Protein AF-A0A562LF85-F1 (afdb_monomer_lite)

Secondary structure (DSSP, 8-state):
--TTHHHHHHHHHHHHHHHHHHHHHHHHHHHHHH--HHHHHHHTT--THHHHHHHHHHHHHHHHHHTHHHHHHHHHT--TTHHHHHHHHHHHHHHHHTHHHHH-GGGGGGHHHHHHHHHHHHSHHHHHHHHHHHHHT-GGGS--------

Sequence (150 aa):
MKLHTFPVSILLAALIGAAHTYLLILAWVYIGLFTPLPGWLISHGLRGASFYGVLYPADLLTNTLLCVPAAYLLCRLRPARLWTYLAVALLPGFLWQYRLVLAQPALVLEWQALLPGALMALLPLPLTSLIMRRVVAGPANRPIQPELAG

Radius of gyration: 19.88 Å; chains: 1; bounding box: 59×47×60 Å

Foldseek 3Di:
DPVVLVVVLLVVLLVLLVVLLVVVVVVCVVCVVPPCLLVVCVVVVDDDPRSCVVVLVVLLVVLLVSLQVSLLVLLVSVDPDSVVSLCSSQVVSLCVVCVVCVVDVVCCVVVVVVVSVSCSSRPSNVVSNVVSNDVVVPPPPPPPPPDDDD

Structure (mmCIF, N/CA/C/O backbone):
data_AF-A0A562LF85-F1
#
_entry.id   AF-A0A562LF85-F1
#
loop_
_atom_site.group_PDB
_atom_site.id
_atom_site.type_symbol
_atom_site.label_atom_id
_atom_site.label_alt_id
_atom_site.label_comp_id
_atom_site.label_asym_id
_atom_site.label_entity_id
_atom_site.label_seq_id
_atom_site.pdbx_PDB_ins_code
_atom_site.Cartn_x
_atom_site.Cartn_y
_atom_site.Cartn_z
_atom_site.occupancy
_atom_site.B_iso_or_equiv
_atom_site.auth_seq_id
_atom_site.auth_comp_id
_atom_site.auth_asym_id
_atom_site.auth_atom_id
_atom_site.pdbx_PDB_model_num
ATOM 1 N N . MET A 1 1 ? -16.300 3.919 33.128 1.00 40.94 1 MET A N 1
ATOM 2 C CA . MET A 1 1 ? -15.110 3.061 32.920 1.00 40.94 1 MET A CA 1
ATOM 3 C C . MET A 1 1 ? -15.397 2.089 31.774 1.00 40.94 1 MET A C 1
ATOM 5 O O . MET A 1 1 ? -16.306 1.287 31.901 1.00 40.94 1 MET A O 1
ATOM 9 N N . LYS A 1 2 ? -14.704 2.212 30.629 1.00 44.41 2 LYS A N 1
ATOM 10 C CA . LYS A 1 2 ? -14.871 1.370 29.415 1.00 44.41 2 LYS A CA 1
ATOM 11 C C . LYS A 1 2 ? -13.531 0.736 28.994 1.00 44.41 2 LYS A C 1
ATOM 13 O O . LYS A 1 2 ? -13.162 0.755 27.824 1.00 44.41 2 LYS A O 1
ATOM 18 N N . LEU A 1 3 ? -12.774 0.220 29.963 1.00 50.19 3 LEU A N 1
ATOM 19 C CA . LEU A 1 3 ? -11.440 -0.354 29.730 1.00 50.19 3 LEU A CA 1
ATOM 20 C C . LEU A 1 3 ? -11.489 -1.688 28.963 1.00 50.19 3 LEU A C 1
ATOM 22 O O . LEU A 1 3 ? -10.571 -1.970 28.206 1.00 50.19 3 LEU A O 1
ATOM 26 N N . HIS A 1 4 ? -12.585 -2.453 29.051 1.00 52.56 4 HIS A N 1
ATOM 27 C CA . HIS A 1 4 ? -12.721 -3.739 28.345 1.00 52.56 4 HIS A CA 1
ATOM 28 C C . HIS A 1 4 ? -12.957 -3.617 26.833 1.00 52.56 4 HIS A C 1
ATOM 30 O O . HIS A 1 4 ? -12.630 -4.530 26.084 1.00 52.56 4 HIS A O 1
ATOM 36 N N . THR A 1 5 ? -13.477 -2.487 26.352 1.00 62.00 5 THR A N 1
ATOM 37 C CA . THR A 1 5 ? -13.730 -2.276 24.913 1.00 62.00 5 THR A CA 1
ATOM 38 C C . THR A 1 5 ? -12.461 -1.964 24.122 1.00 62.00 5 THR A C 1
ATOM 40 O O . THR A 1 5 ? -12.397 -2.256 22.934 1.00 62.00 5 THR A O 1
ATOM 43 N N . PHE A 1 6 ? -11.457 -1.379 24.777 1.00 67.50 6 PHE A N 1
ATOM 44 C CA . PHE A 1 6 ? -10.211 -0.941 24.150 1.00 67.50 6 PHE A CA 1
ATOM 45 C C . PHE A 1 6 ? -9.329 -2.085 23.609 1.00 67.50 6 PHE A C 1
ATOM 47 O O . PHE A 1 6 ? -8.878 -1.976 22.469 1.00 67.50 6 PHE A O 1
ATOM 54 N N . PRO A 1 7 ? -9.091 -3.197 24.339 1.00 77.50 7 PRO A N 1
ATOM 55 C CA . PRO A 1 7 ? -8.316 -4.311 23.790 1.00 77.50 7 PRO A CA 1
ATOM 56 C C . PRO A 1 7 ? -9.046 -4.999 22.631 1.00 77.50 7 PRO A C 1
ATOM 58 O O . PRO A 1 7 ? -8.414 -5.368 21.646 1.00 77.50 7 PRO A O 1
ATOM 61 N N . VAL A 1 8 ? -10.377 -5.108 22.701 1.00 82.12 8 VAL A N 1
ATOM 62 C CA . VAL A 1 8 ? -11.190 -5.727 21.642 1.00 82.12 8 VAL A CA 1
ATOM 63 C C . VAL A 1 8 ? -11.126 -4.910 20.352 1.00 82.12 8 VAL A C 1
ATOM 65 O O . VAL A 1 8 ? -10.955 -5.469 19.272 1.00 82.12 8 VAL A O 1
ATOM 68 N N . SER A 1 9 ? -11.213 -3.582 20.441 1.00 81.06 9 SER A N 1
ATOM 69 C CA . SER A 1 9 ? -11.154 -2.713 19.266 1.00 81.06 9 SER A CA 1
ATOM 70 C C . SER A 1 9 ? -9.752 -2.653 18.643 1.00 81.06 9 SER A C 1
ATOM 72 O O . SER A 1 9 ? -9.642 -2.569 17.420 1.00 81.06 9 SER A O 1
ATOM 74 N N . ILE A 1 10 ? -8.688 -2.753 19.449 1.00 84.06 10 ILE A N 1
ATOM 75 C CA . ILE A 1 10 ? -7.307 -2.900 18.957 1.00 84.06 10 ILE A CA 1
ATOM 76 C C . ILE A 1 10 ? -7.122 -4.238 18.241 1.00 84.06 10 ILE A C 1
ATOM 78 O O . ILE A 1 10 ? -6.579 -4.262 17.137 1.00 84.06 10 ILE A O 1
ATOM 82 N N . LEU A 1 11 ? -7.595 -5.335 18.837 1.00 87.56 11 LEU A N 1
ATOM 83 C CA . LEU A 1 11 ? -7.516 -6.662 18.229 1.00 87.56 11 LEU A CA 1
ATOM 84 C C . LEU A 1 11 ? -8.251 -6.694 16.884 1.00 87.56 11 LEU A C 1
ATOM 86 O O . LEU A 1 11 ? -7.711 -7.183 15.896 1.00 87.56 11 LEU A O 1
ATOM 90 N N . LEU A 1 12 ? -9.451 -6.110 16.821 1.00 86.69 12 LEU A N 1
ATOM 91 C CA . LEU A 1 12 ? -10.203 -5.983 15.573 1.00 86.69 12 LEU A CA 1
ATOM 92 C C . LEU A 1 12 ? -9.445 -5.163 14.528 1.00 86.69 12 LEU A C 1
ATOM 94 O O . LEU A 1 12 ? -9.412 -5.559 13.368 1.00 86.69 12 LEU A O 1
ATOM 98 N N . ALA A 1 13 ? -8.801 -4.059 14.910 1.00 86.81 13 ALA A N 1
ATOM 99 C CA . ALA A 1 13 ? -7.990 -3.279 13.977 1.00 86.81 13 ALA A CA 1
ATOM 100 C C . ALA A 1 13 ? -6.782 -4.058 13.445 1.00 86.81 13 ALA A C 1
ATOM 102 O O . ALA A 1 13 ? -6.500 -3.981 12.250 1.00 86.81 13 ALA A O 1
ATOM 103 N N . ALA A 1 14 ? -6.118 -4.845 14.294 1.00 87.44 14 ALA A N 1
ATOM 104 C CA . ALA A 1 14 ? -5.033 -5.724 13.869 1.00 87.44 14 ALA A CA 1
ATOM 105 C C . ALA A 1 14 ? -5.527 -6.789 12.875 1.00 87.44 14 ALA A C 1
ATOM 107 O O . ALA A 1 14 ? -4.910 -6.984 11.8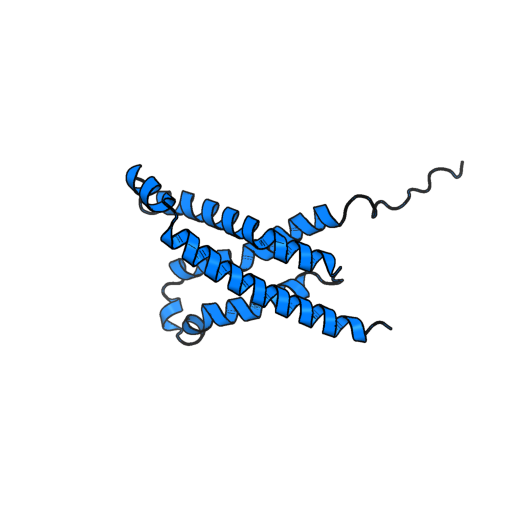29 1.00 87.44 14 ALA A O 1
ATOM 108 N N . LEU A 1 15 ? -6.669 -7.429 13.151 1.00 90.69 15 LEU A N 1
ATOM 109 C CA . LEU A 1 15 ? -7.274 -8.421 12.254 1.00 90.69 15 LEU A CA 1
ATOM 110 C C . LEU A 1 15 ? -7.707 -7.807 10.918 1.00 90.69 15 LEU A C 1
ATOM 112 O O . LEU A 1 15 ? -7.446 -8.391 9.868 1.00 90.69 15 LEU A O 1
ATOM 116 N N . ILE A 1 16 ? -8.320 -6.618 10.942 1.00 90.69 16 ILE A N 1
ATOM 117 C CA . ILE A 1 16 ? -8.678 -5.873 9.727 1.00 90.69 16 ILE A CA 1
ATOM 118 C C . ILE A 1 16 ? -7.418 -5.552 8.920 1.00 90.69 16 ILE A C 1
ATOM 120 O O . ILE A 1 16 ? -7.409 -5.760 7.711 1.00 90.69 16 ILE A O 1
ATOM 124 N N . GLY A 1 17 ? -6.353 -5.088 9.578 1.00 88.69 17 GLY A N 1
ATOM 125 C CA . GLY A 1 17 ? -5.069 -4.808 8.937 1.00 88.69 17 GLY A CA 1
ATOM 126 C C . GLY A 1 17 ? -4.446 -6.046 8.292 1.00 88.69 17 GLY A C 1
ATOM 127 O O . GLY A 1 17 ? -4.043 -5.999 7.130 1.00 88.69 17 GLY A O 1
ATOM 128 N N . ALA A 1 18 ? -4.433 -7.177 9.001 1.00 88.06 18 ALA A N 1
ATOM 129 C CA . ALA A 1 18 ? -3.908 -8.441 8.490 1.00 88.06 18 ALA A CA 1
ATOM 130 C C . ALA A 1 18 ? -4.713 -8.958 7.286 1.00 88.06 18 ALA A C 1
ATOM 132 O O . ALA A 1 18 ? -4.136 -9.271 6.243 1.00 88.06 18 ALA A O 1
ATOM 133 N N . ALA A 1 19 ? -6.045 -8.984 7.399 1.00 91.00 19 ALA A N 1
ATOM 134 C CA . ALA A 1 19 ? -6.931 -9.391 6.310 1.00 91.00 19 ALA A CA 1
ATOM 135 C C . ALA A 1 19 ? -6.782 -8.471 5.090 1.00 91.00 19 ALA A C 1
ATOM 137 O O . ALA A 1 19 ? -6.704 -8.942 3.956 1.00 91.00 19 ALA A O 1
ATOM 138 N N . HIS A 1 20 ? -6.684 -7.161 5.320 1.00 91.44 20 HIS A N 1
ATOM 139 C CA . HIS A 1 20 ? -6.473 -6.182 4.263 1.00 91.44 20 HIS A CA 1
ATOM 140 C C . HIS A 1 20 ? -5.120 -6.357 3.566 1.00 91.44 20 HIS A C 1
ATOM 142 O O . HIS A 1 20 ? -5.069 -6.343 2.339 1.00 91.44 20 HIS A O 1
ATOM 148 N N . THR A 1 21 ? -4.046 -6.579 4.326 1.00 89.12 21 THR A N 1
ATOM 149 C CA . THR A 1 21 ? -2.706 -6.836 3.775 1.00 89.12 21 THR A CA 1
ATOM 150 C C . THR A 1 21 ? -2.721 -8.068 2.872 1.00 89.12 21 THR A C 1
ATOM 152 O O . THR A 1 21 ? -2.204 -8.027 1.758 1.00 89.12 21 THR A O 1
ATOM 155 N N . TYR A 1 22 ? -3.365 -9.151 3.313 1.00 90.00 22 TYR A N 1
ATOM 156 C CA . TYR A 1 22 ? -3.484 -10.371 2.515 1.00 90.00 22 TYR A CA 1
ATOM 157 C C . TYR A 1 22 ? -4.281 -10.146 1.221 1.00 90.00 22 TYR A C 1
ATOM 159 O O . TYR A 1 22 ? -3.860 -10.577 0.147 1.00 90.00 22 TYR A O 1
ATOM 167 N N . LEU A 1 23 ? -5.395 -9.414 1.307 1.00 90.44 23 LEU A N 1
ATOM 168 C CA . LEU A 1 23 ? -6.198 -9.044 0.143 1.00 90.44 23 LEU A CA 1
ATOM 169 C C . LEU A 1 23 ? -5.403 -8.183 -0.843 1.00 90.44 23 LEU A C 1
ATOM 171 O O . LEU A 1 23 ? -5.476 -8.434 -2.042 1.00 90.44 23 LEU A O 1
ATOM 175 N N . LEU A 1 24 ? -4.626 -7.210 -0.358 1.00 89.12 24 LEU A N 1
ATOM 176 C CA . LEU A 1 24 ? -3.763 -6.383 -1.203 1.00 89.12 24 LEU A CA 1
ATOM 177 C C . LEU A 1 24 ? -2.724 -7.227 -1.939 1.00 89.12 24 LEU A C 1
ATOM 179 O O . LEU A 1 24 ? -2.561 -7.053 -3.141 1.00 89.12 24 LEU A O 1
ATOM 183 N N . ILE A 1 25 ? -2.061 -8.161 -1.251 1.00 89.31 25 ILE A N 1
ATOM 184 C CA . ILE A 1 25 ? -1.080 -9.055 -1.883 1.00 89.31 25 ILE A CA 1
ATOM 185 C C . ILE A 1 25 ? -1.741 -9.859 -3.008 1.00 89.31 25 ILE A C 1
ATOM 187 O O . ILE A 1 25 ? -1.229 -9.882 -4.125 1.00 89.31 25 ILE A O 1
ATOM 191 N N . LEU A 1 26 ? -2.896 -10.478 -2.744 1.00 90.88 26 LEU A N 1
ATOM 192 C CA . LEU A 1 26 ? -3.622 -11.246 -3.758 1.00 90.88 26 LEU A CA 1
ATOM 193 C C . LEU A 1 26 ? -4.081 -10.376 -4.932 1.00 90.88 26 LEU A C 1
ATOM 195 O O . LEU A 1 26 ? -3.924 -10.773 -6.086 1.00 90.88 26 LEU A O 1
ATOM 199 N N . ALA A 1 27 ? -4.619 -9.189 -4.647 1.00 91.94 27 ALA A N 1
ATOM 200 C CA . ALA A 1 27 ? -5.057 -8.249 -5.669 1.00 91.94 27 ALA A CA 1
ATOM 201 C C . ALA A 1 27 ? -3.887 -7.817 -6.557 1.00 91.94 27 ALA A C 1
ATOM 203 O O . ALA A 1 27 ? -4.027 -7.817 -7.774 1.00 91.94 27 ALA A O 1
ATOM 204 N N . TRP A 1 28 ? -2.721 -7.523 -5.979 1.00 90.88 28 TRP A N 1
ATOM 205 C CA . TRP A 1 28 ? -1.533 -7.142 -6.743 1.00 90.88 28 TRP A CA 1
ATOM 206 C C . TRP A 1 28 ? -0.956 -8.284 -7.571 1.00 90.88 28 TRP A C 1
ATOM 208 O O . TRP A 1 28 ? -0.556 -8.047 -8.708 1.00 90.88 28 TRP A O 1
ATOM 218 N N . VAL A 1 29 ? -0.962 -9.518 -7.061 1.00 91.81 29 VAL A N 1
ATOM 219 C CA . VAL A 1 29 ? -0.585 -10.696 -7.860 1.00 91.81 29 VAL A CA 1
ATOM 220 C C . VAL A 1 29 ? -1.536 -10.855 -9.047 1.00 91.81 29 VAL A C 1
ATOM 222 O O . VAL A 1 29 ? -1.085 -11.027 -10.176 1.00 91.81 29 VAL A O 1
ATOM 225 N N . TYR A 1 30 ? -2.845 -10.739 -8.817 1.00 92.88 30 TYR A N 1
ATOM 226 C CA . TYR A 1 30 ? -3.842 -10.827 -9.882 1.00 92.88 30 TYR A CA 1
ATOM 227 C C . TYR A 1 30 ? -3.683 -9.700 -10.912 1.00 92.88 30 TYR A C 1
ATOM 229 O O . TYR A 1 30 ? -3.601 -9.959 -12.110 1.00 92.88 30 TYR A O 1
ATOM 237 N N . ILE A 1 31 ? -3.585 -8.448 -10.458 1.00 91.31 31 ILE A N 1
ATOM 238 C CA . ILE A 1 31 ? -3.387 -7.288 -11.331 1.00 91.31 31 ILE A CA 1
ATOM 239 C C . ILE A 1 31 ? -2.097 -7.464 -12.126 1.00 91.31 31 ILE A C 1
ATOM 241 O O . ILE A 1 31 ? -2.140 -7.327 -13.338 1.00 91.31 31 ILE A O 1
ATOM 245 N N . GLY A 1 32 ? -0.983 -7.839 -11.496 1.00 88.69 32 GLY A N 1
ATOM 246 C CA . GLY A 1 32 ? 0.294 -8.043 -12.183 1.00 88.69 32 GLY A CA 1
ATOM 247 C C . GLY A 1 32 ? 0.250 -9.121 -13.271 1.00 88.69 32 GLY A C 1
ATOM 248 O O . GLY A 1 32 ? 0.928 -8.981 -14.284 1.00 88.69 32 GLY A O 1
ATOM 249 N N . LEU A 1 33 ? -0.568 -10.163 -13.095 1.00 91.94 33 LEU A N 1
ATOM 250 C CA . LEU A 1 33 ? -0.732 -11.232 -14.085 1.00 91.94 33 LEU A CA 1
ATOM 251 C C . LEU A 1 33 ? -1.645 -10.845 -15.254 1.00 91.94 33 LEU A C 1
ATOM 253 O O . LEU A 1 33 ? -1.421 -11.300 -16.373 1.00 91.94 33 LEU A O 1
ATOM 257 N N . PHE A 1 34 ? -2.677 -10.036 -15.005 1.00 93.88 34 PHE A N 1
ATOM 258 C CA . PHE A 1 34 ? -3.745 -9.797 -15.982 1.00 93.88 34 PHE A CA 1
ATOM 259 C C . PHE A 1 34 ? -3.831 -8.359 -16.497 1.00 93.88 34 PHE A C 1
ATOM 261 O O . PHE A 1 34 ? -4.597 -8.095 -17.423 1.00 93.88 34 PHE A O 1
ATOM 268 N N . THR A 1 35 ? -3.078 -7.413 -15.934 1.00 90.19 35 THR A N 1
ATOM 269 C CA . THR A 1 35 ? -3.138 -6.014 -16.360 1.00 90.19 35 THR A CA 1
ATOM 270 C C . THR A 1 35 ? -2.401 -5.811 -17.686 1.00 90.19 35 THR A C 1
ATOM 272 O O . THR A 1 35 ? -1.190 -6.026 -17.765 1.00 90.19 35 THR A O 1
ATOM 275 N N . PRO A 1 36 ? -3.080 -5.336 -18.746 1.00 92.56 36 PRO A N 1
ATOM 276 C CA . PRO A 1 36 ? -2.405 -4.980 -19.988 1.00 92.56 36 PRO A CA 1
ATOM 277 C C . PRO A 1 36 ? -1.701 -3.618 -19.891 1.00 92.56 36 PRO A C 1
ATOM 279 O O . PRO A 1 36 ? -1.003 -3.234 -20.826 1.00 92.56 36 PRO A O 1
ATOM 282 N N . LEU A 1 37 ? -1.881 -2.870 -18.791 1.00 90.56 37 LEU A N 1
ATOM 283 C CA . LEU A 1 37 ? -1.476 -1.466 -18.684 1.00 90.56 37 LEU A CA 1
ATOM 284 C C . LEU A 1 37 ? 0.028 -1.237 -18.938 1.00 90.56 37 LEU A C 1
ATOM 286 O O . LEU A 1 37 ? 0.336 -0.382 -19.768 1.00 90.56 37 LEU A O 1
ATOM 290 N N . PRO A 1 38 ? 0.976 -1.983 -18.332 1.00 90.19 38 PRO A N 1
ATOM 291 C CA . PRO A 1 38 ? 2.398 -1.805 -18.618 1.00 90.19 38 PRO A CA 1
ATOM 292 C C . PRO A 1 38 ? 2.726 -2.037 -20.095 1.00 90.19 38 PRO A C 1
ATOM 294 O O . PRO A 1 38 ? 3.430 -1.234 -20.704 1.00 90.19 38 PRO A O 1
ATOM 297 N N . GLY A 1 39 ? 2.168 -3.098 -20.688 1.00 91.81 39 GLY A N 1
ATOM 298 C CA . GLY A 1 39 ? 2.360 -3.418 -22.103 1.00 91.81 39 GLY A CA 1
ATOM 299 C C . GLY A 1 39 ? 1.792 -2.339 -23.024 1.00 91.81 39 GLY A C 1
ATOM 300 O O . GLY A 1 39 ? 2.459 -1.921 -23.968 1.00 91.81 39 GLY A O 1
ATOM 301 N N . TRP A 1 40 ? 0.604 -1.829 -22.701 1.00 94.94 40 TRP A N 1
ATOM 302 C CA . TRP A 1 40 ? -0.053 -0.746 -23.429 1.00 94.94 40 TRP A CA 1
ATOM 303 C C . TRP A 1 40 ? 0.718 0.581 -23.331 1.00 94.94 40 TRP A C 1
ATOM 305 O O . TRP A 1 40 ? 0.867 1.285 -24.327 1.00 94.94 40 TRP A O 1
ATOM 315 N N . LEU A 1 41 ? 1.276 0.922 -22.165 1.00 93.88 41 LEU A N 1
ATOM 316 C CA . LEU A 1 41 ? 2.112 2.120 -22.005 1.00 93.88 41 LEU A CA 1
ATOM 317 C C . LEU A 1 41 ? 3.408 2.013 -22.821 1.00 93.88 41 LEU A C 1
ATOM 319 O O . LEU A 1 41 ? 3.794 2.961 -23.509 1.00 93.88 41 LEU A O 1
ATOM 323 N N . ILE A 1 42 ? 4.055 0.845 -22.795 1.00 94.94 42 ILE A N 1
ATOM 324 C CA . ILE A 1 42 ? 5.273 0.584 -23.573 1.00 94.94 42 ILE A CA 1
ATOM 325 C C . ILE A 1 42 ? 4.980 0.637 -25.077 1.00 94.94 42 ILE A C 1
ATOM 327 O O . ILE A 1 42 ? 5.787 1.191 -25.828 1.00 94.94 42 ILE A O 1
ATOM 331 N N . SER A 1 43 ? 3.832 0.116 -25.528 1.00 96.00 43 SER A N 1
ATOM 332 C CA . SER A 1 43 ? 3.445 0.170 -26.944 1.00 96.00 43 SER A CA 1
ATOM 333 C C . SER A 1 43 ? 3.194 1.598 -27.438 1.00 96.00 43 SER A C 1
ATOM 335 O O . SER A 1 43 ? 3.358 1.861 -28.624 1.00 96.00 43 SER A O 1
ATOM 337 N N . HIS A 1 44 ? 2.861 2.532 -26.541 1.00 94.81 44 HIS A N 1
ATOM 338 C CA . HIS A 1 44 ? 2.757 3.970 -26.829 1.00 94.81 44 HIS A CA 1
ATOM 339 C C . HIS A 1 44 ? 4.099 4.711 -26.707 1.00 94.81 44 HIS A C 1
ATOM 341 O O . HIS A 1 44 ? 4.147 5.938 -26.775 1.00 94.81 44 HIS A O 1
ATOM 347 N N . GLY A 1 45 ? 5.204 3.985 -26.519 1.00 94.62 45 GLY A N 1
ATOM 348 C CA . GLY A 1 45 ? 6.545 4.556 -26.448 1.00 94.62 45 GLY A CA 1
ATOM 349 C C . GLY A 1 45 ? 6.906 5.170 -25.095 1.00 94.62 45 GLY A C 1
ATOM 350 O O . GLY A 1 45 ? 7.990 5.744 -24.979 1.00 94.62 45 GLY A O 1
ATOM 351 N N . LEU A 1 46 ? 6.067 5.036 -24.057 1.00 94.06 46 LEU A N 1
ATOM 352 C CA . LEU A 1 46 ? 6.439 5.486 -22.715 1.00 94.06 46 LEU A CA 1
ATOM 353 C C . LEU A 1 46 ? 7.542 4.591 -22.145 1.00 94.06 46 LEU A C 1
ATOM 355 O O . LEU A 1 46 ? 7.407 3.369 -22.079 1.00 94.06 46 LEU A O 1
ATOM 359 N N . ARG A 1 47 ? 8.642 5.213 -21.712 1.00 93.25 47 ARG A N 1
ATOM 360 C CA . ARG A 1 47 ? 9.808 4.546 -21.116 1.00 93.25 47 ARG A CA 1
ATOM 361 C C . ARG A 1 47 ? 10.435 5.432 -20.044 1.00 93.25 47 ARG A C 1
ATOM 363 O O . ARG A 1 47 ? 10.289 6.652 -20.069 1.00 93.25 47 ARG A O 1
ATOM 370 N N . GLY A 1 48 ? 11.170 4.822 -19.116 1.00 90.62 48 GLY A N 1
ATOM 371 C CA . GLY A 1 48 ? 11.882 5.553 -18.066 1.00 90.62 48 GLY A CA 1
ATOM 372 C C . GLY A 1 48 ? 10.937 6.389 -17.196 1.00 90.62 48 GLY A C 1
ATOM 373 O O . GLY A 1 48 ? 9.896 5.904 -16.762 1.00 90.62 48 GLY A O 1
ATOM 374 N N . ALA A 1 49 ? 11.288 7.650 -16.941 1.00 88.81 49 ALA A N 1
ATOM 375 C CA . ALA A 1 49 ? 10.556 8.511 -16.009 1.00 88.81 49 ALA A CA 1
ATOM 376 C C . ALA A 1 49 ? 9.089 8.767 -16.405 1.00 88.81 49 ALA A C 1
ATOM 378 O O . ALA A 1 49 ? 8.232 8.806 -15.527 1.00 88.81 49 ALA A O 1
ATOM 379 N N . SER A 1 50 ? 8.774 8.904 -17.699 1.00 90.62 50 SER A N 1
ATOM 380 C CA . SER A 1 50 ? 7.392 9.143 -18.146 1.00 90.62 50 SER A CA 1
ATOM 381 C C . SER A 1 50 ? 6.498 7.922 -17.931 1.00 90.62 50 SER A C 1
ATOM 383 O O . SER A 1 50 ? 5.342 8.073 -17.545 1.00 90.62 50 SER A O 1
ATOM 385 N N . PHE A 1 51 ? 7.047 6.715 -18.096 1.00 92.12 51 PHE A N 1
ATOM 386 C CA . PHE A 1 51 ? 6.357 5.466 -17.775 1.00 92.12 51 PHE A CA 1
ATOM 387 C C . PHE A 1 51 ? 5.987 5.407 -16.286 1.00 92.12 51 PHE A C 1
ATOM 389 O O . PHE A 1 51 ? 4.818 5.232 -15.945 1.00 92.12 51 PHE A O 1
ATOM 396 N N . TYR A 1 52 ? 6.955 5.652 -15.397 1.00 87.81 52 TYR A N 1
ATOM 397 C CA . TYR A 1 52 ? 6.709 5.674 -13.950 1.00 87.81 52 TYR A CA 1
ATOM 398 C C . TYR A 1 52 ? 5.796 6.827 -13.514 1.00 87.81 52 TYR A C 1
ATOM 400 O O . TYR A 1 52 ? 5.012 6.671 -12.580 1.00 87.81 52 TYR A O 1
ATOM 408 N N . GLY A 1 53 ? 5.850 7.963 -14.215 1.00 88.38 53 GLY A N 1
ATOM 409 C CA . GLY A 1 53 ? 4.985 9.115 -13.967 1.00 88.38 53 GLY A CA 1
ATOM 410 C C . GLY A 1 53 ? 3.499 8.834 -14.196 1.00 88.38 53 GLY A C 1
ATOM 411 O O . GLY A 1 53 ? 2.669 9.473 -13.560 1.00 88.38 53 GLY A O 1
ATOM 412 N N . VAL A 1 54 ? 3.156 7.868 -15.054 1.00 91.56 54 VAL A N 1
ATOM 413 C CA . VAL A 1 54 ? 1.767 7.428 -15.278 1.00 91.56 54 VAL A CA 1
ATOM 414 C C . VAL A 1 54 ? 1.419 6.216 -14.416 1.00 91.56 54 VAL A C 1
ATOM 416 O O . VAL A 1 54 ? 0.323 6.152 -13.857 1.00 91.56 54 VAL A O 1
ATOM 419 N N . LEU A 1 55 ? 2.355 5.275 -14.272 1.00 90.38 55 LEU A N 1
ATOM 420 C CA . LEU A 1 55 ? 2.121 4.039 -13.533 1.00 90.38 55 LEU A CA 1
ATOM 421 C C . LEU A 1 55 ? 1.901 4.298 -12.036 1.00 90.38 55 LEU A C 1
ATOM 423 O O . LEU A 1 55 ? 0.923 3.815 -11.474 1.00 90.38 55 LEU A O 1
ATOM 427 N N . TYR A 1 56 ? 2.735 5.123 -11.391 1.00 89.06 56 TYR A N 1
ATOM 428 C CA . TYR A 1 56 ? 2.616 5.348 -9.946 1.00 89.06 56 TYR A CA 1
ATOM 429 C C . TYR A 1 56 ? 1.301 6.009 -9.514 1.00 89.06 56 TYR A C 1
ATOM 431 O O . TYR A 1 56 ? 0.720 5.551 -8.529 1.00 89.06 56 TYR A O 1
ATOM 439 N N . PRO A 1 57 ? 0.777 7.045 -10.198 1.00 90.31 57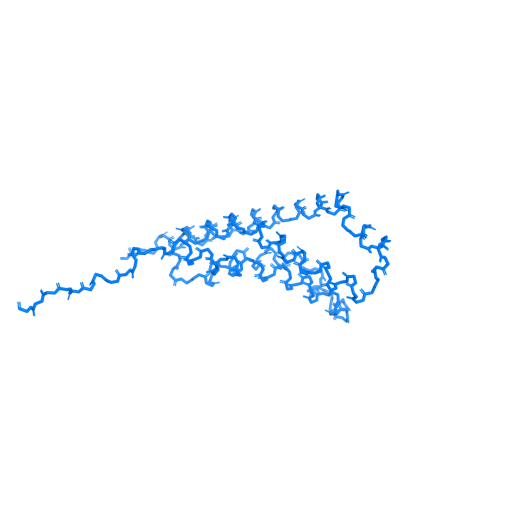 PRO A N 1
ATOM 440 C CA . PRO A 1 57 ? -0.552 7.562 -9.882 1.00 90.31 57 PRO A CA 1
ATOM 441 C C . PRO A 1 57 ? -1.662 6.526 -10.082 1.00 90.31 57 PRO A C 1
ATOM 443 O O . PRO A 1 57 ? -2.573 6.455 -9.257 1.00 90.31 57 PRO A O 1
ATOM 446 N N . ALA A 1 58 ? -1.589 5.709 -11.138 1.00 90.88 58 ALA A N 1
ATOM 447 C CA . ALA A 1 58 ? -2.569 4.652 -11.385 1.00 90.88 58 ALA A CA 1
ATOM 448 C C . ALA A 1 58 ? -2.550 3.594 -10.268 1.00 90.88 58 ALA A C 1
ATOM 450 O O . ALA A 1 58 ? -3.606 3.217 -9.747 1.00 90.88 58 ALA A O 1
ATOM 451 N N . ASP A 1 59 ? -1.360 3.184 -9.834 1.00 90.06 59 ASP A N 1
ATOM 452 C CA . ASP A 1 59 ? -1.169 2.242 -8.732 1.00 90.06 59 ASP A CA 1
ATOM 453 C C . ASP A 1 59 ? -1.646 2.829 -7.398 1.00 90.06 59 ASP A C 1
ATOM 455 O O . ASP A 1 59 ? -2.305 2.145 -6.610 1.00 90.06 59 ASP A O 1
ATOM 459 N N . LEU A 1 60 ? -1.380 4.116 -7.152 1.00 88.62 60 LEU A N 1
ATOM 460 C CA . LEU A 1 60 ? -1.848 4.823 -5.960 1.00 88.62 60 LEU A CA 1
ATOM 461 C C . LEU A 1 60 ? -3.376 4.878 -5.900 1.00 88.62 60 LEU A C 1
ATOM 463 O O . LEU A 1 60 ? -3.963 4.609 -4.848 1.00 88.62 60 LEU A O 1
ATOM 467 N N . LEU A 1 61 ? -4.025 5.218 -7.015 1.00 91.25 61 LEU A N 1
ATOM 468 C CA . LEU A 1 61 ? -5.485 5.246 -7.116 1.00 91.25 61 LEU A CA 1
ATOM 469 C C . LEU A 1 61 ? -6.072 3.853 -6.896 1.00 91.25 61 LEU A C 1
ATOM 471 O O . LEU A 1 61 ? -7.004 3.699 -6.105 1.00 91.25 61 LEU A O 1
ATOM 475 N N . THR A 1 62 ? -5.486 2.837 -7.525 1.00 91.12 62 THR A N 1
ATOM 476 C CA . THR A 1 62 ? -5.912 1.441 -7.372 1.00 91.12 62 THR A CA 1
ATOM 477 C C . THR A 1 62 ? -5.793 0.989 -5.918 1.00 91.12 62 THR A C 1
ATOM 479 O O . THR A 1 62 ? -6.761 0.485 -5.350 1.00 91.12 62 THR A O 1
ATOM 482 N N . ASN A 1 63 ? -4.659 1.257 -5.265 1.00 90.69 63 ASN A N 1
ATOM 483 C CA . ASN A 1 63 ? -4.480 0.976 -3.841 1.00 90.69 63 ASN A CA 1
ATOM 484 C C . ASN A 1 63 ? -5.502 1.717 -2.974 1.00 90.69 63 ASN A C 1
ATOM 486 O O . ASN A 1 63 ? -6.098 1.122 -2.082 1.00 90.69 63 ASN A O 1
ATOM 490 N N . THR A 1 64 ? -5.747 2.998 -3.251 1.00 89.56 64 THR A N 1
ATOM 491 C CA . THR A 1 64 ? -6.722 3.811 -2.504 1.00 89.56 64 THR A CA 1
ATOM 492 C C . THR A 1 64 ? -8.122 3.197 -2.592 1.00 89.56 64 THR A C 1
ATOM 494 O O . THR A 1 64 ? -8.806 3.069 -1.577 1.00 89.56 64 THR A O 1
ATOM 497 N N . LEU A 1 65 ? -8.533 2.738 -3.778 1.00 91.88 65 LEU A N 1
ATOM 498 C CA . LEU A 1 65 ? -9.811 2.050 -3.978 1.00 91.88 65 LEU A CA 1
ATOM 499 C C . LEU A 1 65 ? -9.869 0.713 -3.228 1.00 91.88 65 LEU A C 1
ATOM 501 O O . LEU A 1 65 ? -10.854 0.435 -2.541 1.00 91.88 65 LEU A O 1
ATOM 505 N N . LEU A 1 66 ? -8.802 -0.087 -3.288 1.00 91.06 66 LEU A N 1
ATOM 506 C CA . LEU A 1 66 ? -8.706 -1.359 -2.562 1.00 91.06 66 LEU A CA 1
ATOM 507 C C . LEU A 1 66 ? -8.683 -1.173 -1.034 1.00 91.06 66 LEU A C 1
ATOM 509 O O . LEU A 1 66 ? -9.105 -2.065 -0.294 1.00 91.06 66 LEU A O 1
ATOM 513 N N . CYS A 1 67 ? -8.243 -0.014 -0.541 1.00 92.19 67 CYS A N 1
ATOM 514 C CA . CYS A 1 67 ? -8.260 0.340 0.878 1.00 92.19 67 CYS A CA 1
ATOM 515 C C . CYS A 1 67 ? -9.642 0.754 1.403 1.00 92.19 67 CYS A C 1
ATOM 517 O O . CYS A 1 67 ? -9.823 0.796 2.624 1.00 92.19 67 CYS A O 1
ATOM 519 N N . VAL A 1 68 ? -10.628 1.039 0.541 1.00 92.06 68 VAL A N 1
ATOM 520 C CA . VAL A 1 68 ? -11.954 1.539 0.958 1.00 92.06 68 VAL A CA 1
ATOM 521 C C . VAL A 1 68 ? -12.655 0.631 1.979 1.00 92.06 68 VAL A C 1
ATOM 523 O O . VAL A 1 68 ? -13.081 1.153 3.014 1.00 92.06 68 VAL A O 1
ATOM 526 N N . PRO A 1 69 ? -12.754 -0.701 1.784 1.00 89.62 69 PRO A N 1
ATOM 527 C CA . PRO A 1 69 ? -13.449 -1.571 2.733 1.00 89.62 69 PRO A CA 1
ATOM 528 C C . PRO A 1 69 ? -12.783 -1.580 4.115 1.00 89.62 69 PRO A C 1
ATOM 530 O O . PRO A 1 69 ? -13.458 -1.468 5.140 1.00 89.62 69 PRO A O 1
ATOM 533 N N . ALA A 1 70 ? -11.450 -1.650 4.151 1.00 89.25 70 ALA A N 1
ATOM 534 C CA . ALA A 1 70 ? -10.680 -1.636 5.392 1.00 89.25 70 ALA A CA 1
ATOM 535 C C . ALA A 1 70 ? -10.796 -0.284 6.111 1.00 89.25 70 ALA A C 1
ATOM 537 O O . ALA A 1 70 ? -11.052 -0.236 7.316 1.00 89.25 70 ALA A O 1
ATOM 538 N N . ALA A 1 71 ? -10.685 0.818 5.366 1.00 90.25 71 ALA A N 1
ATOM 539 C CA . ALA A 1 71 ? -10.857 2.169 5.886 1.00 90.25 71 ALA A CA 1
ATOM 540 C C . ALA A 1 71 ? -12.257 2.374 6.484 1.00 90.25 71 ALA A C 1
ATOM 542 O O . ALA A 1 71 ? -12.386 2.911 7.584 1.00 90.25 71 ALA A O 1
ATOM 543 N N . TYR A 1 72 ? -13.301 1.894 5.804 1.00 88.31 72 TYR A N 1
ATOM 544 C CA . TYR A 1 72 ? -14.674 1.951 6.298 1.00 88.31 72 TYR A CA 1
ATOM 545 C C . TYR A 1 72 ? -14.841 1.198 7.627 1.00 88.31 72 TYR A C 1
ATOM 547 O O . TYR A 1 72 ? -15.380 1.757 8.588 1.00 88.31 72 TYR A O 1
ATOM 555 N N . LEU A 1 73 ? -14.337 -0.039 7.719 1.00 86.94 73 LEU A N 1
ATOM 556 C CA . LEU A 1 73 ? -14.395 -0.836 8.950 1.00 86.94 73 LEU A CA 1
ATOM 557 C C . LEU A 1 73 ? -13.644 -0.157 10.105 1.00 86.94 73 LEU A C 1
ATOM 559 O O . LEU A 1 73 ? -14.182 -0.058 11.209 1.00 86.94 73 LEU A O 1
ATOM 563 N N . LEU A 1 74 ? -12.449 0.384 9.846 1.00 86.12 74 LEU A N 1
ATOM 564 C CA . LEU A 1 74 ? -11.665 1.120 10.843 1.00 86.12 74 LEU A CA 1
ATOM 565 C C . LEU A 1 74 ? -12.370 2.400 11.314 1.00 86.12 74 LEU A C 1
ATOM 567 O O . LEU A 1 74 ? -12.389 2.689 12.512 1.00 86.12 74 LEU A O 1
ATOM 571 N N . CYS A 1 75 ? -12.998 3.156 10.409 1.00 85.31 75 CYS A N 1
ATOM 572 C CA . CYS A 1 75 ? -13.784 4.337 10.775 1.00 85.31 75 CYS A CA 1
ATOM 573 C C . CYS A 1 75 ? -15.031 3.971 11.597 1.00 85.31 75 CYS A C 1
ATOM 575 O O . CYS A 1 75 ? -15.403 4.709 12.515 1.00 85.31 75 CYS A O 1
ATOM 577 N N . ARG A 1 76 ? -15.659 2.822 11.317 1.00 83.31 76 ARG A N 1
ATOM 578 C CA . ARG A 1 76 ? -16.853 2.347 12.034 1.00 83.31 76 ARG A CA 1
ATOM 579 C C . ARG A 1 76 ? -16.567 1.961 13.488 1.00 83.31 76 ARG A C 1
ATOM 581 O O . ARG A 1 76 ? -17.462 2.084 14.320 1.00 83.31 76 ARG A O 1
ATOM 588 N N . LEU A 1 77 ? -15.323 1.608 13.824 1.00 77.19 77 LEU A N 1
ATOM 589 C CA . LEU A 1 77 ? -14.882 1.382 15.209 1.00 77.19 77 LEU A CA 1
ATOM 590 C C . LEU A 1 77 ? -14.910 2.659 16.080 1.00 77.19 77 LEU A C 1
ATOM 592 O O . LEU A 1 77 ? -14.659 2.573 17.280 1.00 77.19 77 LEU A O 1
ATOM 596 N N . ARG A 1 78 ? -15.213 3.837 15.500 1.00 69.50 78 ARG A N 1
ATOM 597 C CA . ARG A 1 78 ? -15.225 5.158 16.165 1.00 69.50 78 ARG A CA 1
ATOM 598 C C . ARG A 1 78 ? -14.013 5.371 17.088 1.00 69.50 78 ARG A C 1
ATOM 600 O O . ARG A 1 78 ? -14.183 5.726 18.258 1.00 69.50 78 ARG A O 1
ATOM 607 N N . PRO A 1 79 ? -12.778 5.154 16.602 1.00 67.06 79 PRO A N 1
ATOM 608 C CA . PRO A 1 79 ? -11.612 5.256 17.459 1.00 67.06 79 PRO A CA 1
ATOM 609 C C . PRO A 1 79 ? -11.439 6.697 17.953 1.00 67.06 79 PRO A C 1
ATOM 611 O O . PRO A 1 79 ? -11.398 7.636 17.159 1.00 67.06 79 PRO A O 1
ATOM 614 N N . ALA A 1 80 ? -11.257 6.874 19.266 1.00 70.62 80 ALA A N 1
ATOM 615 C CA . ALA A 1 80 ? -10.878 8.169 19.842 1.00 70.62 80 ALA A CA 1
ATOM 616 C C . ALA A 1 80 ? -9.532 8.675 19.280 1.00 70.62 80 ALA A C 1
ATOM 618 O O . ALA A 1 80 ? -9.282 9.876 19.231 1.00 70.62 80 ALA A O 1
ATOM 619 N N . ARG A 1 81 ? -8.669 7.752 18.825 1.00 80.12 81 ARG A N 1
ATOM 620 C CA . ARG A 1 81 ? -7.358 8.022 18.221 1.00 80.12 81 ARG A CA 1
ATOM 621 C C . ARG A 1 81 ? -7.194 7.219 16.928 1.00 80.12 81 ARG A C 1
ATOM 623 O O . ARG A 1 81 ? -6.581 6.163 16.936 1.00 80.12 81 ARG A O 1
ATOM 630 N N . LEU A 1 82 ? -7.737 7.700 15.809 1.00 81.44 82 LEU A N 1
ATOM 631 C CA . LEU A 1 82 ? -7.662 7.006 14.508 1.00 81.44 82 LEU A CA 1
ATOM 632 C C . LEU A 1 82 ? -6.232 6.560 14.141 1.00 81.44 82 LEU A C 1
ATOM 634 O O . LEU A 1 82 ? -6.030 5.434 13.698 1.00 81.44 82 LEU A O 1
ATOM 638 N N . TRP A 1 83 ? -5.240 7.412 14.402 1.00 84.38 83 TRP A N 1
ATOM 639 C CA . TRP A 1 83 ? -3.834 7.143 14.099 1.00 84.38 83 TRP A CA 1
ATOM 640 C C . TRP A 1 83 ? -3.269 5.907 14.800 1.00 84.38 83 TRP A C 1
ATOM 642 O O . TRP A 1 83 ? -2.489 5.182 14.194 1.00 84.38 83 TRP A O 1
ATOM 652 N N . THR A 1 84 ? -3.682 5.612 16.038 1.00 83.94 84 THR A N 1
ATOM 653 C CA . THR A 1 84 ? -3.188 4.412 16.733 1.00 83.94 84 THR A CA 1
ATOM 654 C C . THR A 1 84 ? -3.760 3.141 16.115 1.00 83.94 84 THR A C 1
ATOM 656 O O . THR A 1 84 ? -3.059 2.145 16.007 1.00 83.94 84 THR A O 1
ATOM 659 N N . TYR A 1 85 ? -5.014 3.182 15.661 1.00 83.06 85 TYR A N 1
ATOM 660 C CA . TYR A 1 85 ? -5.666 2.048 15.001 1.00 83.06 85 TYR A CA 1
ATOM 661 C C . TYR A 1 85 ? -5.065 1.797 13.618 1.00 83.06 85 TYR A C 1
ATOM 663 O O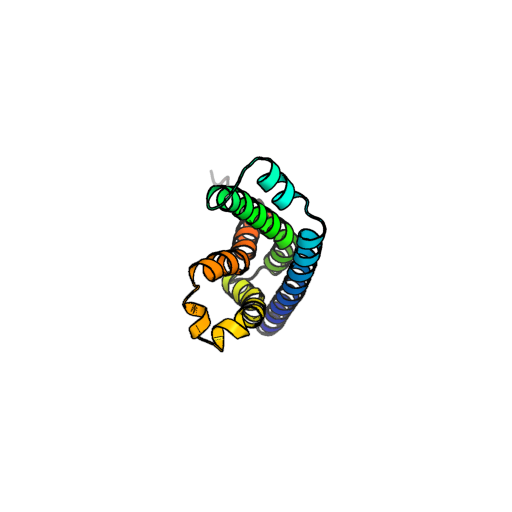 . TYR A 1 85 ? -4.819 0.650 13.261 1.00 83.06 85 TYR A O 1
ATOM 671 N N . LEU A 1 86 ? -4.762 2.865 12.875 1.00 85.44 86 LEU A N 1
ATOM 672 C CA . LEU A 1 86 ? -4.041 2.774 11.606 1.00 85.44 86 LEU A CA 1
ATOM 673 C C . LEU A 1 86 ? -2.633 2.205 11.794 1.00 85.44 86 LEU A C 1
ATOM 675 O O . LEU A 1 86 ? -2.245 1.315 11.047 1.00 85.44 86 LEU A O 1
ATOM 679 N N . ALA A 1 87 ? -1.890 2.667 12.805 1.00 87.56 87 ALA A N 1
ATOM 680 C CA . ALA A 1 87 ? -0.553 2.154 13.091 1.00 87.56 87 ALA A CA 1
ATOM 681 C C . ALA A 1 87 ? -0.587 0.655 13.422 1.00 87.56 87 ALA A C 1
ATOM 683 O O . ALA A 1 87 ? 0.190 -0.112 12.865 1.00 87.56 87 ALA A O 1
ATOM 684 N N . VAL A 1 88 ? -1.529 0.222 14.265 1.00 88.00 88 VAL A N 1
ATOM 685 C CA . VAL A 1 88 ? -1.708 -1.200 14.601 1.00 88.00 88 VAL A CA 1
ATOM 686 C C . VAL A 1 88 ? -2.120 -2.028 13.382 1.00 88.00 88 VAL A C 1
ATOM 688 O O . VAL A 1 88 ? -1.669 -3.160 13.245 1.00 88.00 88 VAL A O 1
ATOM 691 N N . ALA A 1 89 ? -2.947 -1.482 12.490 1.00 86.81 89 ALA A N 1
ATOM 692 C CA . ALA A 1 89 ? -3.371 -2.179 11.279 1.00 86.81 89 ALA A CA 1
ATOM 693 C C . ALA A 1 89 ? -2.248 -2.288 10.227 1.00 86.81 89 ALA A C 1
ATOM 695 O O . ALA A 1 89 ? -2.159 -3.303 9.542 1.00 86.81 89 ALA A O 1
ATOM 696 N N . LEU A 1 90 ? -1.398 -1.263 10.092 1.00 88.19 90 LEU A N 1
ATOM 697 C CA . LEU A 1 90 ? -0.386 -1.170 9.030 1.00 88.19 90 LEU A CA 1
ATOM 698 C C . LEU A 1 90 ? 0.975 -1.734 9.421 1.00 88.19 90 LEU A C 1
ATOM 700 O O . LEU A 1 90 ? 1.596 -2.431 8.621 1.00 88.19 90 LEU A O 1
ATOM 704 N N . LEU A 1 91 ? 1.464 -1.421 10.626 1.00 88.81 91 LEU A N 1
ATOM 705 C CA . LEU A 1 91 ? 2.839 -1.737 11.018 1.00 88.81 91 LEU A CA 1
ATOM 706 C C . LEU A 1 91 ? 3.164 -3.232 10.929 1.00 88.81 91 LEU A C 1
ATOM 708 O O . LEU A 1 91 ? 4.227 -3.542 10.399 1.00 88.81 91 LEU A O 1
ATOM 712 N N . PRO A 1 92 ? 2.302 -4.169 11.370 1.00 87.00 92 PRO A N 1
ATOM 713 C CA . PRO A 1 92 ? 2.618 -5.590 11.270 1.00 87.00 92 PRO A CA 1
ATOM 714 C C . PRO A 1 92 ? 2.816 -6.047 9.820 1.00 87.00 92 PRO A C 1
ATOM 716 O O . PRO A 1 92 ? 3.796 -6.726 9.520 1.00 87.00 92 PRO A O 1
ATOM 719 N N . GLY A 1 93 ? 1.922 -5.633 8.914 1.00 84.44 93 GLY A N 1
ATOM 720 C CA . GLY A 1 93 ? 2.013 -5.962 7.490 1.00 84.44 93 GLY A CA 1
ATOM 721 C C . GLY A 1 93 ? 3.235 -5.326 6.831 1.00 84.44 93 GLY A C 1
ATOM 722 O O . GLY A 1 93 ? 3.987 -6.002 6.129 1.00 84.44 93 GLY A O 1
ATOM 723 N N . PHE A 1 94 ? 3.492 -4.052 7.134 1.00 87.00 94 PHE A N 1
ATOM 724 C CA . PHE A 1 94 ? 4.656 -3.327 6.633 1.00 87.00 94 PHE A CA 1
ATOM 725 C C . PHE A 1 94 ? 5.974 -3.962 7.098 1.00 87.00 94 PHE A C 1
ATOM 727 O O . PHE A 1 94 ? 6.840 -4.265 6.280 1.00 87.00 94 PHE A O 1
ATOM 734 N N . LEU A 1 95 ? 6.123 -4.229 8.398 1.00 89.62 95 LEU A N 1
ATOM 735 C CA . LEU A 1 95 ? 7.322 -4.863 8.951 1.00 89.62 95 LEU A CA 1
ATOM 736 C C . LEU A 1 95 ? 7.550 -6.253 8.358 1.00 89.62 95 LEU A C 1
ATOM 738 O O . LEU A 1 95 ? 8.689 -6.618 8.078 1.00 89.62 95 LEU A O 1
ATOM 742 N N . TRP A 1 96 ? 6.479 -7.013 8.127 1.00 87.12 96 TRP A N 1
ATOM 743 C CA . TRP A 1 96 ? 6.575 -8.314 7.479 1.00 87.12 96 TRP A CA 1
ATOM 744 C C . TRP A 1 96 ? 7.068 -8.205 6.033 1.00 87.12 96 TRP A C 1
ATOM 746 O O . TRP A 1 96 ? 7.984 -8.930 5.643 1.00 87.12 96 TRP A O 1
ATOM 756 N N . GLN A 1 97 ? 6.502 -7.280 5.256 1.00 84.81 97 GLN A N 1
ATOM 757 C CA . GLN A 1 97 ? 6.860 -7.070 3.853 1.00 84.81 97 GLN A CA 1
ATOM 758 C C . GLN A 1 97 ? 8.300 -6.566 3.689 1.00 84.81 97 GLN A C 1
ATOM 760 O O . GLN A 1 97 ? 9.014 -7.016 2.796 1.00 84.81 97 GLN A O 1
ATOM 765 N N . TYR A 1 98 ? 8.757 -5.696 4.592 1.00 85.44 98 TYR A N 1
ATOM 766 C CA . TYR A 1 98 ? 10.097 -5.104 4.557 1.00 85.44 98 TYR A CA 1
ATOM 767 C C . TYR A 1 98 ? 11.130 -5.835 5.424 1.00 85.44 98 TYR A C 1
ATOM 769 O O . TYR A 1 98 ? 12.265 -5.373 5.542 1.00 85.44 98 TYR A O 1
ATOM 777 N N . ARG A 1 99 ? 10.799 -7.005 5.989 1.00 88.00 99 ARG A N 1
ATOM 778 C CA . ARG A 1 99 ? 11.686 -7.740 6.912 1.00 88.00 99 ARG A CA 1
ATOM 779 C C . ARG A 1 99 ? 13.078 -8.025 6.341 1.00 88.00 99 ARG A C 1
ATOM 781 O O . ARG A 1 99 ? 14.054 -7.981 7.076 1.00 88.00 99 ARG A O 1
ATOM 788 N N . LEU A 1 100 ? 13.171 -8.314 5.040 1.00 84.12 100 LEU A N 1
ATOM 789 C CA . LEU A 1 100 ? 14.438 -8.636 4.373 1.00 84.12 100 LEU A CA 1
ATOM 790 C C . LEU A 1 100 ? 15.330 -7.402 4.250 1.00 84.12 100 LEU A C 1
ATOM 792 O O . LEU A 1 100 ? 16.526 -7.483 4.501 1.00 84.12 100 LEU A O 1
ATOM 796 N N . VAL A 1 101 ? 14.729 -6.255 3.938 1.00 83.44 101 VAL A N 1
ATOM 797 C CA . VAL A 1 101 ? 15.427 -4.967 3.864 1.00 83.44 101 VAL A CA 1
ATOM 798 C C . VAL A 1 101 ? 15.907 -4.552 5.252 1.00 83.44 101 VAL A C 1
ATOM 800 O O . VAL A 1 101 ? 17.038 -4.109 5.410 1.00 83.44 101 VAL A O 1
ATOM 803 N N . LEU A 1 102 ? 15.070 -4.745 6.274 1.00 82.88 102 LEU A N 1
ATOM 804 C CA . LEU A 1 102 ? 15.433 -4.453 7.662 1.00 82.88 102 LEU A CA 1
ATOM 805 C C . LEU A 1 102 ? 16.556 -5.370 8.175 1.00 82.88 102 LEU A C 1
ATOM 807 O O . LEU A 1 102 ? 17.384 -4.931 8.967 1.00 82.88 102 LEU A O 1
ATOM 811 N N . ALA A 1 103 ? 16.598 -6.626 7.721 1.00 85.81 103 ALA A N 1
ATOM 812 C CA . ALA A 1 103 ? 17.637 -7.585 8.091 1.00 85.81 103 ALA A CA 1
ATOM 813 C C . ALA A 1 103 ? 18.963 -7.372 7.337 1.00 85.81 103 ALA A C 1
ATOM 815 O O . ALA A 1 103 ? 20.012 -7.787 7.826 1.00 85.81 103 ALA A O 1
ATOM 816 N N . GLN A 1 104 ? 18.933 -6.753 6.153 1.00 85.06 104 GLN A N 1
ATOM 817 C CA . GLN A 1 104 ? 20.102 -6.572 5.294 1.00 85.06 104 GLN A CA 1
ATOM 818 C C . GLN A 1 104 ? 20.276 -5.096 4.907 1.00 85.06 104 GLN A C 1
ATOM 820 O O . GLN A 1 104 ? 19.755 -4.660 3.878 1.00 85.06 104 GLN A O 1
ATOM 825 N N . PRO A 1 105 ? 21.068 -4.316 5.667 1.00 73.56 105 PRO A N 1
ATOM 826 C CA . PRO A 1 105 ? 21.237 -2.884 5.417 1.00 73.56 105 PRO A CA 1
ATOM 827 C C . PRO A 1 105 ? 21.889 -2.572 4.059 1.00 73.56 105 PRO A C 1
ATOM 829 O O . PRO A 1 105 ? 21.744 -1.465 3.555 1.00 73.56 105 PRO A O 1
ATOM 832 N N . ALA A 1 106 ? 22.552 -3.545 3.423 1.00 78.81 106 ALA A N 1
ATOM 833 C CA . ALA A 1 106 ? 23.102 -3.394 2.076 1.00 78.81 106 ALA A CA 1
ATOM 834 C C . ALA A 1 106 ? 22.022 -3.119 1.008 1.00 78.81 106 ALA A C 1
ATOM 836 O O . ALA A 1 106 ? 22.288 -2.380 0.064 1.00 78.81 106 ALA A O 1
ATOM 837 N N . LEU A 1 107 ? 20.792 -3.627 1.180 1.00 68.75 107 LEU A N 1
ATOM 838 C CA . LEU A 1 107 ? 19.665 -3.333 0.279 1.00 68.75 107 LEU A CA 1
ATOM 839 C C . LEU A 1 107 ? 19.153 -1.890 0.403 1.00 68.75 107 LEU A C 1
ATOM 841 O O . LEU A 1 107 ? 18.441 -1.412 -0.477 1.00 68.75 107 LEU A O 1
ATOM 845 N N . VAL A 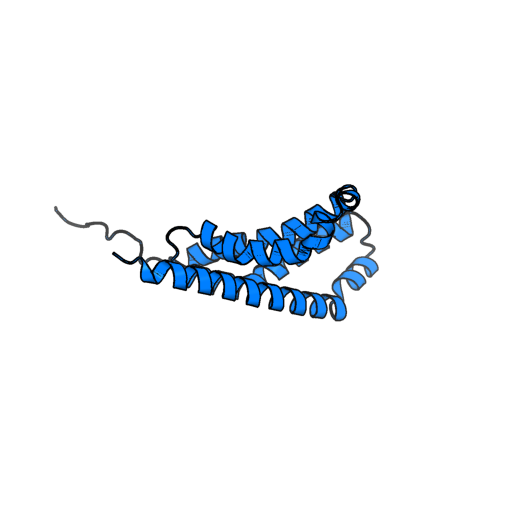1 108 ? 19.521 -1.170 1.468 1.00 70.31 108 VAL A N 1
ATOM 846 C CA . VAL A 1 108 ? 19.127 0.234 1.663 1.00 70.31 108 VAL A CA 1
ATOM 847 C C . VAL A 1 108 ? 19.849 1.160 0.676 1.00 70.31 108 VAL A C 1
ATOM 849 O O . VAL A 1 108 ? 19.361 2.259 0.417 1.00 70.31 108 VAL A O 1
ATOM 852 N N . LEU A 1 109 ? 20.957 0.725 0.055 1.00 70.94 109 LEU A N 1
ATOM 853 C CA . LEU A 1 109 ? 21.608 1.509 -1.002 1.00 70.94 109 LEU A CA 1
ATOM 854 C C . LEU A 1 109 ? 20.687 1.752 -2.212 1.00 70.94 109 LEU A C 1
ATOM 856 O O . LEU A 1 109 ? 20.798 2.798 -2.848 1.00 70.94 109 LEU A O 1
ATOM 860 N N . GLU A 1 110 ? 19.720 0.869 -2.474 1.00 75.56 110 GLU A N 1
ATOM 861 C CA . GLU A 1 110 ? 18.699 1.041 -3.519 1.00 75.56 110 GLU A CA 1
ATOM 862 C C . GLU A 1 110 ? 17.438 1.759 -3.004 1.00 75.56 110 GLU A C 1
ATOM 864 O O . GLU A 1 110 ? 16.304 1.461 -3.393 1.00 75.56 110 GLU A O 1
ATOM 869 N N . TRP A 1 111 ? 17.615 2.747 -2.122 1.00 76.19 111 TRP A N 1
ATOM 870 C CA . TRP A 1 111 ? 16.512 3.494 -1.506 1.00 76.19 111 TRP A CA 1
ATOM 871 C C . TRP A 1 111 ? 15.529 4.092 -2.527 1.00 76.19 111 TRP A C 1
ATOM 873 O O . TRP A 1 111 ? 14.347 4.243 -2.225 1.00 76.19 111 TRP A O 1
ATOM 883 N N . GLN A 1 112 ? 15.995 4.394 -3.743 1.00 77.31 112 GLN A N 1
ATOM 884 C CA . GLN A 1 112 ? 15.181 4.947 -4.829 1.00 77.31 112 GLN A CA 1
ATOM 885 C C . GLN A 1 112 ? 14.101 3.974 -5.321 1.00 77.31 112 GLN A C 1
ATOM 887 O O . GLN A 1 112 ? 13.019 4.418 -5.697 1.00 77.31 112 GLN A O 1
ATOM 892 N N . ALA A 1 113 ? 14.365 2.665 -5.294 1.00 72.00 113 ALA A N 1
ATOM 893 C CA . ALA A 1 113 ? 13.382 1.636 -5.633 1.00 72.00 113 ALA A CA 1
ATOM 894 C C . ALA A 1 113 ? 12.497 1.279 -4.427 1.00 72.00 113 ALA A C 1
ATOM 896 O O . ALA A 1 113 ? 11.326 0.928 -4.576 1.00 72.00 113 ALA A O 1
ATOM 897 N N . LEU A 1 114 ? 13.041 1.415 -3.215 1.00 80.81 114 LEU A N 1
ATOM 898 C CA . LEU A 1 114 ? 12.340 1.093 -1.978 1.00 80.81 114 LEU A CA 1
ATOM 899 C C . LEU A 1 114 ? 11.292 2.141 -1.587 1.00 80.81 114 LEU A C 1
ATOM 901 O O . LEU A 1 114 ? 10.187 1.793 -1.162 1.00 80.81 114 LEU A O 1
ATOM 905 N N . LEU A 1 115 ? 11.645 3.421 -1.713 1.00 84.31 115 LEU A N 1
ATOM 906 C CA . LEU A 1 115 ? 10.828 4.540 -1.257 1.00 84.31 115 LEU A CA 1
ATOM 907 C C . LEU A 1 115 ? 9.438 4.567 -1.919 1.00 84.31 115 LEU A C 1
ATOM 909 O O . LEU A 1 115 ? 8.459 4.673 -1.179 1.00 84.31 115 LEU A O 1
ATOM 913 N N . PRO A 1 116 ? 9.291 4.405 -3.250 1.00 81.94 116 PRO A N 1
ATOM 914 C CA . PRO A 1 116 ? 7.979 4.367 -3.890 1.00 81.94 116 PRO A CA 1
ATOM 915 C C . PRO A 1 116 ? 7.118 3.224 -3.352 1.00 81.94 116 PRO A C 1
ATOM 917 O O . PRO A 1 116 ? 5.967 3.448 -2.989 1.00 81.94 116 PRO A O 1
ATOM 920 N N . GLY A 1 117 ? 7.688 2.022 -3.215 1.00 81.94 117 GLY A N 1
ATOM 921 C CA . GLY A 1 117 ? 6.972 0.876 -2.653 1.00 81.94 117 GLY A CA 1
ATOM 922 C C . GLY A 1 117 ? 6.514 1.129 -1.216 1.00 81.94 117 GLY A C 1
ATOM 923 O O . GLY A 1 117 ? 5.369 0.842 -0.871 1.00 81.94 117 GLY A O 1
ATOM 924 N N . ALA A 1 118 ? 7.375 1.730 -0.389 1.00 85.19 118 ALA A N 1
ATOM 925 C CA . ALA A 1 118 ? 7.057 2.002 1.010 1.00 85.19 118 ALA A CA 1
ATOM 926 C C . ALA A 1 118 ? 5.942 3.048 1.135 1.00 85.19 118 ALA A C 1
ATOM 928 O O . ALA A 1 118 ? 5.031 2.899 1.952 1.00 85.19 118 ALA A O 1
ATOM 929 N N . LEU A 1 119 ? 5.976 4.077 0.285 1.00 87.25 119 LEU A N 1
ATOM 930 C CA . LEU A 1 119 ? 4.915 5.076 0.194 1.00 87.25 119 LEU A CA 1
ATOM 931 C C . LEU A 1 119 ? 3.593 4.445 -0.258 1.00 87.25 119 LEU A C 1
ATOM 933 O O . LEU A 1 119 ? 2.561 4.718 0.353 1.00 87.25 119 LEU A O 1
ATOM 937 N N . MET A 1 120 ? 3.620 3.557 -1.255 1.00 84.88 120 MET A N 1
ATOM 938 C CA . MET A 1 120 ? 2.429 2.830 -1.713 1.00 84.88 120 MET A CA 1
ATOM 939 C C . MET A 1 120 ? 1.886 1.856 -0.662 1.00 84.88 120 MET A C 1
ATOM 941 O O . MET A 1 120 ? 0.689 1.605 -0.636 1.00 84.88 120 MET A O 1
ATOM 945 N N . ALA A 1 121 ? 2.720 1.341 0.240 1.00 84.00 121 ALA A N 1
ATOM 946 C CA . ALA A 1 121 ? 2.258 0.495 1.338 1.00 84.00 121 ALA A CA 1
ATOM 947 C C . ALA A 1 121 ? 1.633 1.306 2.489 1.00 84.00 121 ALA A C 1
ATOM 949 O O . ALA A 1 121 ? 0.678 0.855 3.122 1.00 84.00 121 ALA A O 1
ATOM 950 N N . LEU A 1 122 ? 2.164 2.500 2.781 1.00 87.38 122 LEU A N 1
ATOM 951 C CA . LEU A 1 122 ? 1.799 3.263 3.980 1.00 87.38 122 LEU A CA 1
ATOM 952 C C . LEU A 1 122 ? 0.772 4.371 3.747 1.00 87.38 122 LEU A C 1
ATOM 954 O O . LEU A 1 122 ? 0.015 4.663 4.667 1.00 87.38 122 LEU A O 1
ATOM 958 N N . LEU A 1 123 ? 0.737 5.011 2.576 1.00 88.44 123 LEU A N 1
ATOM 959 C CA . LEU A 1 123 ? -0.130 6.170 2.311 1.00 88.44 123 LEU A CA 1
ATOM 960 C C . LEU A 1 123 ? -1.593 5.846 1.966 1.00 88.44 123 LEU A C 1
ATOM 962 O O . LEU A 1 123 ? -2.466 6.606 2.399 1.00 88.44 123 LEU A O 1
ATOM 966 N N . PRO A 1 124 ? -1.923 4.776 1.219 1.00 89.38 124 PRO A N 1
ATOM 967 C CA . PRO A 1 124 ? -3.292 4.585 0.739 1.00 89.38 124 PRO A CA 1
ATOM 968 C C . PRO A 1 124 ? -4.313 4.404 1.860 1.00 89.38 124 PRO A C 1
ATOM 970 O O . PRO A 1 124 ? -5.362 5.047 1.850 1.00 89.38 124 PRO A O 1
ATOM 973 N N . LEU A 1 125 ? -4.004 3.595 2.876 1.00 86.50 125 LEU A N 1
ATOM 974 C CA . LEU A 1 125 ? -4.915 3.358 3.996 1.00 86.50 125 LEU A CA 1
ATOM 975 C C . LEU A 1 125 ? -5.209 4.626 4.829 1.00 86.50 125 LEU A C 1
ATOM 977 O O . LEU A 1 125 ? -6.391 4.917 5.037 1.00 86.50 125 LEU A O 1
ATOM 981 N N . PRO A 1 126 ? -4.217 5.416 5.302 1.00 87.81 126 PRO A N 1
ATOM 982 C CA . PRO A 1 126 ? -4.496 6.645 6.033 1.00 87.81 126 PRO A CA 1
ATOM 983 C C . PRO A 1 126 ? -5.232 7.659 5.158 1.00 87.81 126 PRO A C 1
ATOM 985 O O . PRO A 1 126 ? -6.214 8.232 5.631 1.00 87.81 126 PRO A O 1
ATOM 988 N N . LEU A 1 127 ? -4.850 7.824 3.886 1.00 88.12 127 LEU A N 1
ATOM 989 C CA . LEU A 1 127 ? -5.540 8.730 2.965 1.00 88.12 127 LEU A CA 1
ATOM 990 C C . LEU A 1 127 ? -7.019 8.345 2.813 1.00 88.1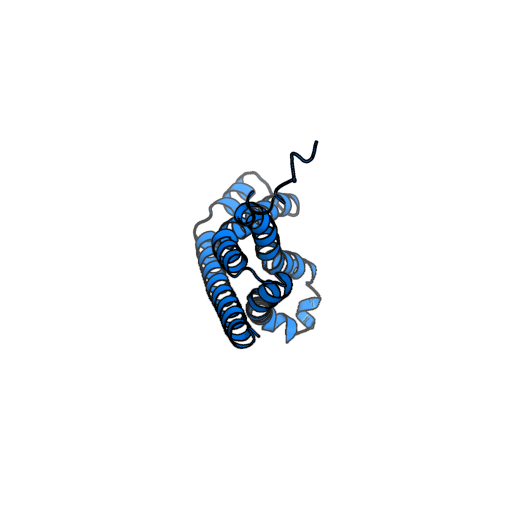2 127 LEU A C 1
ATOM 992 O O . LEU A 1 127 ? -7.911 9.171 3.024 1.00 88.12 127 LEU A O 1
ATOM 996 N N . THR A 1 128 ? -7.284 7.066 2.553 1.00 90.06 128 THR A N 1
ATOM 997 C CA . THR A 1 128 ? -8.646 6.539 2.402 1.00 90.06 128 THR A CA 1
ATOM 998 C C . THR A 1 128 ? -9.440 6.672 3.698 1.00 90.06 128 THR A C 1
ATOM 1000 O O . THR A 1 128 ? -10.611 7.044 3.671 1.00 90.06 128 THR A O 1
ATOM 1003 N N . SER A 1 129 ? -8.812 6.442 4.853 1.00 87.56 129 SER A N 1
ATOM 1004 C CA . SER A 1 129 ? -9.460 6.601 6.158 1.00 87.56 129 SER A CA 1
ATOM 1005 C C . SER A 1 129 ? -9.815 8.056 6.477 1.00 87.56 129 SER A C 1
ATOM 1007 O O . SER A 1 129 ? -10.857 8.309 7.080 1.00 87.56 129 SER A O 1
ATOM 1009 N N . LEU A 1 130 ? -9.008 9.031 6.041 1.00 87.56 130 LEU A N 1
ATOM 1010 C CA . LEU A 1 130 ? -9.311 10.454 6.205 1.00 87.56 130 LEU A CA 1
ATOM 1011 C C . LEU A 1 130 ? -10.521 10.861 5.361 1.00 87.56 130 LEU A C 1
ATOM 1013 O O . LEU A 1 130 ? -11.405 11.561 5.863 1.00 87.56 130 LEU A O 1
ATOM 1017 N N . ILE A 1 131 ? -10.587 10.379 4.117 1.00 87.75 131 ILE A N 1
ATOM 1018 C CA . ILE A 1 131 ? -11.731 10.593 3.222 1.00 87.75 131 ILE A CA 1
ATOM 1019 C C . ILE A 1 131 ? -12.979 9.926 3.816 1.00 87.75 131 ILE A C 1
ATOM 1021 O O . ILE A 1 131 ? -13.999 10.585 4.027 1.00 87.75 131 ILE A O 1
ATOM 1025 N N . MET A 1 132 ? -12.884 8.648 4.189 1.00 87.12 132 MET A N 1
ATOM 1026 C CA . MET A 1 132 ? -14.000 7.890 4.762 1.00 87.12 132 MET A CA 1
ATOM 1027 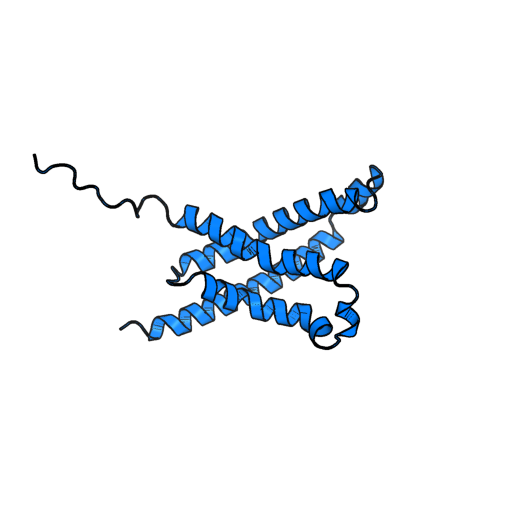C C . MET A 1 132 ? -14.480 8.465 6.086 1.00 87.12 132 MET A C 1
ATOM 1029 O O . MET A 1 132 ? -15.680 8.471 6.343 1.00 87.12 132 MET A O 1
ATOM 1033 N N . ARG A 1 133 ? -13.595 9.032 6.910 1.00 83.56 133 ARG A N 1
ATOM 1034 C CA . ARG A 1 133 ? -14.007 9.711 8.140 1.00 83.56 133 ARG A CA 1
ATOM 1035 C C . ARG A 1 133 ? -14.950 10.876 7.854 1.00 83.56 133 ARG A C 1
ATOM 1037 O O . ARG A 1 133 ? -15.880 11.069 8.628 1.00 83.56 133 ARG A O 1
ATOM 1044 N N . ARG A 1 134 ? -14.750 11.634 6.770 1.00 83.25 134 ARG A N 1
ATOM 1045 C CA . ARG A 1 134 ? -15.657 12.731 6.377 1.00 83.25 134 ARG A CA 1
ATOM 1046 C C . ARG A 1 134 ? -17.016 12.207 5.917 1.00 83.25 134 ARG A C 1
ATOM 1048 O O . ARG A 1 134 ? -18.031 12.792 6.271 1.00 83.25 134 ARG A O 1
ATOM 1055 N N . VAL A 1 135 ? -17.024 11.094 5.186 1.00 83.25 135 VAL A N 1
ATOM 1056 C CA . VAL A 1 135 ? -18.249 10.452 4.680 1.00 83.25 135 VAL A CA 1
ATOM 1057 C C . VAL A 1 135 ? -19.053 9.811 5.818 1.00 83.25 135 VAL A C 1
ATOM 1059 O O . VAL A 1 135 ? -20.262 9.998 5.914 1.00 83.25 135 VAL A O 1
ATOM 1062 N N . VAL A 1 136 ? -18.383 9.091 6.720 1.00 78.56 136 VAL A N 1
ATOM 1063 C CA . VAL A 1 136 ? -19.007 8.389 7.854 1.00 78.56 136 VAL A CA 1
ATOM 1064 C C . VAL A 1 136 ? -19.433 9.359 8.963 1.00 78.56 136 VAL A C 1
ATOM 1066 O O . VAL A 1 136 ? -20.435 9.118 9.632 1.00 78.56 136 VAL A O 1
ATOM 1069 N N . ALA A 1 137 ? -18.719 10.473 9.156 1.00 68.06 137 ALA A N 1
ATOM 1070 C CA . ALA A 1 137 ? -19.077 11.523 10.115 1.00 68.06 137 ALA A CA 1
ATOM 1071 C C . ALA A 1 137 ? -20.094 12.539 9.557 1.00 68.06 137 ALA A C 1
ATOM 1073 O O . ALA A 1 137 ? -20.017 13.713 9.913 1.00 68.06 137 ALA A O 1
ATOM 1074 N N . GLY A 1 138 ? -21.020 12.104 8.688 1.00 58.44 138 GLY A N 1
ATOM 1075 C CA . GLY A 1 138 ? -22.092 12.927 8.108 1.00 58.44 138 GLY A CA 1
ATOM 1076 C C . GLY A 1 138 ? -22.890 13.765 9.135 1.00 58.44 138 GLY A C 1
ATOM 1077 O O . GLY A 1 138 ? -22.687 13.623 10.339 1.00 58.44 138 GLY A O 1
ATOM 1078 N N . PRO A 1 139 ? -23.819 14.635 8.684 1.00 54.19 139 PRO A N 1
ATOM 1079 C CA . PRO A 1 139 ? -24.288 15.877 9.342 1.00 54.19 139 PRO A CA 1
ATOM 1080 C C . PRO A 1 139 ? -24.841 15.789 10.780 1.00 54.19 139 PRO A C 1
ATOM 1082 O O . PRO A 1 139 ? -25.133 16.821 11.378 1.00 54.19 139 PRO A O 1
ATOM 1085 N N . ALA A 1 140 ? -24.919 14.600 11.373 1.00 52.53 140 ALA A N 1
ATOM 1086 C CA . ALA A 1 140 ? -25.296 14.327 12.758 1.00 52.53 140 ALA A CA 1
ATOM 1087 C C . ALA A 1 140 ? -24.364 14.941 13.827 1.00 52.53 140 ALA A C 1
ATOM 1089 O O . ALA A 1 140 ? -24.639 14.802 15.014 1.00 52.53 140 ALA A O 1
ATOM 1090 N N . ASN A 1 141 ? -23.271 15.604 13.431 1.00 49.56 141 ASN A N 1
ATOM 1091 C CA . ASN A 1 141 ? -22.375 16.330 14.335 1.00 49.56 141 ASN A CA 1
ATOM 1092 C C . ASN A 1 141 ? -22.455 17.858 14.164 1.00 49.56 141 ASN A C 1
ATOM 1094 O O . ASN A 1 141 ? -21.564 18.570 14.629 1.00 49.56 141 ASN A O 1
ATOM 1098 N N . ARG A 1 142 ? -23.490 18.377 13.480 1.00 53.75 142 ARG A N 1
ATOM 1099 C CA . ARG A 1 142 ? -23.835 19.794 13.618 1.00 53.75 142 ARG A CA 1
ATOM 1100 C C . ARG A 1 142 ? -24.331 19.984 15.054 1.00 53.75 142 ARG A C 1
ATOM 1102 O O . ARG A 1 142 ? -25.310 19.328 15.413 1.00 53.75 142 ARG A O 1
ATOM 1109 N N . PRO A 1 143 ? -23.674 20.813 15.885 1.00 52.03 143 PRO A N 1
ATOM 1110 C CA . PRO A 1 143 ? -24.295 21.225 17.132 1.00 52.03 143 PRO A CA 1
ATOM 1111 C C . PRO A 1 143 ? -25.655 21.805 16.757 1.00 52.03 143 PRO A C 1
ATOM 1113 O O . PRO A 1 143 ? -25.741 22.604 15.823 1.00 52.03 143 PRO A O 1
ATOM 1116 N N . ILE A 1 144 ? -26.709 21.337 17.423 1.00 58.41 144 ILE A N 1
ATOM 1117 C CA . ILE A 1 144 ? -28.021 21.973 17.366 1.00 58.41 144 ILE A CA 1
ATOM 1118 C C . ILE A 1 144 ? -27.746 23.422 17.762 1.00 58.41 144 ILE A C 1
ATOM 1120 O O . ILE A 1 144 ? -27.418 23.690 18.917 1.00 58.41 144 ILE A O 1
ATOM 1124 N N . GLN A 1 145 ? -27.721 24.329 16.782 1.00 54.59 145 GLN A N 1
ATOM 1125 C CA . GLN A 1 145 ? -27.657 25.748 17.074 1.00 54.59 145 GLN A CA 1
ATOM 1126 C C . GLN A 1 145 ? -28.915 26.033 17.895 1.00 54.59 145 GLN A C 1
ATOM 1128 O O . GLN A 1 145 ? -30.000 25.654 17.447 1.00 54.59 145 GLN A O 1
ATOM 1133 N N . PRO A 1 146 ? -28.802 26.611 19.101 1.00 59.31 146 PRO A N 1
ATOM 1134 C CA . PRO A 1 146 ? -29.969 27.112 19.795 1.00 59.31 146 PRO A CA 1
ATOM 1135 C C . PRO A 1 146 ? -30.464 28.324 19.000 1.00 59.31 146 PRO A C 1
ATOM 1137 O O . PRO A 1 146 ? -30.085 29.460 19.267 1.00 59.31 146 PRO A O 1
ATOM 1140 N N . GLU A 1 147 ? -31.253 28.077 17.957 1.00 60.56 147 GLU A N 1
ATOM 1141 C CA . GLU A 1 147 ? -32.195 29.079 17.492 1.00 60.56 147 GLU A CA 1
ATOM 1142 C C . GLU A 1 147 ? -33.229 29.263 18.604 1.00 60.56 147 GLU A C 1
ATOM 1144 O O . GLU A 1 147 ? -33.790 28.291 19.107 1.00 60.56 147 GLU A O 1
ATOM 1149 N N . LEU A 1 148 ? -33.464 30.533 18.938 1.00 61.97 148 LEU A N 1
ATOM 1150 C CA . LEU A 1 148 ? -34.580 31.065 19.723 1.00 61.97 148 LEU A CA 1
ATOM 1151 C C . LEU A 1 148 ? -34.420 31.055 21.253 1.00 61.97 148 LEU A C 1
ATOM 1153 O O . LEU A 1 148 ? -34.964 30.223 21.973 1.00 61.97 148 LEU A O 1
ATOM 1157 N N . ALA A 1 149 ? -33.784 32.120 21.740 1.00 50.62 149 ALA A N 1
ATOM 1158 C CA . ALA A 1 149 ? -34.258 32.841 22.919 1.00 50.62 149 ALA A CA 1
ATOM 1159 C C . ALA A 1 149 ? -34.267 34.342 22.577 1.00 50.62 149 ALA A C 1
ATOM 1161 O O . ALA A 1 149 ? -33.330 35.072 22.901 1.00 50.62 149 ALA A O 1
ATOM 1162 N N . GLY A 1 150 ? -35.279 34.747 21.809 1.00 63.78 150 GLY A N 1
ATOM 1163 C CA . GLY A 1 150 ? -35.698 36.137 21.627 1.00 63.78 150 GLY A CA 1
ATOM 1164 C C . GLY A 1 150 ? -37.065 36.318 22.261 1.00 63.78 150 GLY A C 1
ATOM 1165 O O . GLY A 1 150 ? -37.827 35.323 22.245 1.00 63.78 150 GLY A O 1
#

pLDDT: mean 82.52, std 12.11, range [40.94, 96.0]

Organism: NCBI:txid985012